Protein AF-A0A1G5JHQ9-F1 (afdb_monomer_lite)

Foldseek 3Di:
DCLPPQPLVVVQVVVCVVVVDDCCVVPVVSVVVSVVSVCCPPVAHPVRVVQVVVCVVPVDRPDD

Radius of gyration: 16.91 Å; chains: 1; bounding box: 37×17×44 Å

pLDDT: mean 86.38, std 11.48, range [49.28, 97.56]

Structure (mmCIF, N/CA/C/O backbone):
data_AF-A0A1G5JHQ9-F1
#
_entry.id   AF-A0A1G5JHQ9-F1
#
loop_
_atom_site.group_PDB
_atom_site.id
_atom_site.type_symbol
_atom_site.label_atom_id
_atom_site.label_alt_id
_atom_site.label_comp_id
_atom_site.label_asym_id
_atom_site.label_entity_id
_atom_site.label_seq_id
_atom_site.pdbx_PDB_ins_code
_atom_site.Cartn_x
_atom_site.Cartn_y
_atom_site.Cartn_z
_atom_site.occupancy
_atom_site.B_iso_or_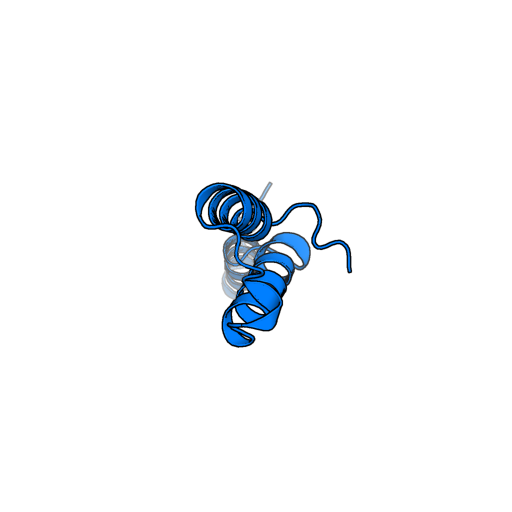equiv
_atom_site.auth_seq_id
_atom_site.auth_comp_id
_atom_site.auth_asym_id
_atom_site.auth_atom_id
_atom_site.pdbx_PDB_model_num
ATOM 1 N N . MET A 1 1 ? -3.602 15.217 -8.265 1.00 49.28 1 MET A N 1
ATOM 2 C CA . MET A 1 1 ? -3.084 13.917 -7.783 1.00 49.28 1 MET A CA 1
ATOM 3 C C . MET A 1 1 ? -1.558 13.956 -7.833 1.00 49.28 1 MET A C 1
ATOM 5 O O . MET A 1 1 ? -0.976 13.840 -8.903 1.00 49.28 1 MET A O 1
ATOM 9 N N . HIS A 1 2 ? -0.908 14.274 -6.710 1.00 51.88 2 HIS A N 1
ATOM 10 C CA . HIS A 1 2 ? 0.527 14.584 -6.652 1.00 51.88 2 HIS A CA 1
ATOM 11 C C . HIS A 1 2 ? 1.333 13.299 -6.365 1.00 51.88 2 HIS A C 1
ATOM 13 O O . HIS A 1 2 ? 1.639 12.990 -5.221 1.00 51.88 2 HIS A O 1
ATOM 19 N N . ILE A 1 3 ? 1.706 12.549 -7.410 1.00 58.69 3 ILE A N 1
ATOM 20 C CA . ILE A 1 3 ? 2.473 11.277 -7.318 1.00 58.69 3 ILE A CA 1
ATOM 21 C C . ILE A 1 3 ? 3.922 11.500 -6.807 1.00 58.69 3 ILE A C 1
ATOM 23 O O . ILE A 1 3 ? 4.661 10.568 -6.499 1.00 58.69 3 ILE A O 1
ATOM 27 N N . ALA A 1 4 ? 4.344 12.758 -6.652 1.00 53.59 4 ALA A N 1
ATOM 28 C CA . ALA A 1 4 ? 5.723 13.158 -6.367 1.00 53.59 4 ALA A CA 1
ATOM 29 C C . ALA A 1 4 ? 6.326 12.617 -5.050 1.00 53.59 4 ALA A C 1
ATOM 31 O O . ALA A 1 4 ? 7.542 12.703 -4.881 1.00 53.59 4 ALA A O 1
ATOM 32 N N . ARG A 1 5 ? 5.523 12.054 -4.133 1.00 64.38 5 ARG A N 1
ATOM 33 C CA . ARG A 1 5 ? 5.992 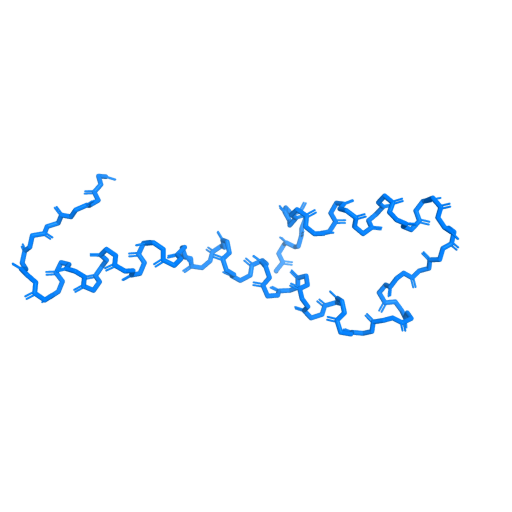11.552 -2.826 1.00 64.38 5 ARG A CA 1
ATOM 34 C C . ARG A 1 5 ? 5.931 10.033 -2.629 1.00 64.38 5 ARG A C 1
ATOM 36 O O . ARG A 1 5 ? 6.323 9.573 -1.563 1.00 64.38 5 ARG A O 1
ATOM 43 N N . SER A 1 6 ? 5.523 9.256 -3.632 1.00 77.00 6 SER A N 1
ATOM 44 C CA . SER A 1 6 ? 5.525 7.790 -3.534 1.00 77.00 6 SER A CA 1
ATOM 45 C C . SER A 1 6 ? 6.968 7.226 -3.435 1.00 77.00 6 SER A C 1
ATOM 47 O O . SER A 1 6 ? 7.822 7.551 -4.275 1.00 77.00 6 SER A O 1
ATOM 49 N N . PRO A 1 7 ? 7.284 6.388 -2.427 1.00 85.81 7 PRO A N 1
ATOM 50 C CA . PRO A 1 7 ? 8.528 5.619 -2.373 1.00 85.81 7 PRO A CA 1
ATOM 51 C C . PRO A 1 7 ? 8.757 4.746 -3.613 1.00 85.81 7 PRO A C 1
ATOM 53 O O . PRO A 1 7 ? 9.880 4.722 -4.132 1.00 85.81 7 PRO A O 1
ATOM 56 N N . LEU A 1 8 ? 7.707 4.104 -4.138 1.00 88.75 8 LEU A N 1
ATOM 57 C CA . LEU A 1 8 ? 7.789 3.284 -5.347 1.00 88.75 8 LEU A CA 1
ATOM 58 C C . LEU A 1 8 ? 8.178 4.119 -6.573 1.00 88.75 8 LEU A C 1
ATOM 60 O O . LEU A 1 8 ? 9.048 3.720 -7.343 1.00 88.75 8 LEU A O 1
ATOM 64 N N . SER A 1 9 ? 7.639 5.333 -6.718 1.00 89.06 9 SER A N 1
ATOM 65 C CA . SER A 1 9 ? 8.045 6.283 -7.762 1.00 89.06 9 SER A CA 1
ATOM 66 C C . SER A 1 9 ? 9.542 6.587 -7.728 1.00 89.06 9 SER A C 1
ATOM 68 O O . SER A 1 9 ? 10.167 6.765 -8.774 1.00 89.06 9 SER A O 1
ATOM 70 N N . ARG A 1 10 ? 10.142 6.666 -6.534 1.00 90.25 10 ARG A N 1
ATOM 71 C CA . ARG A 1 10 ? 11.589 6.872 -6.391 1.00 90.25 10 ARG A CA 1
ATOM 72 C C . ARG A 1 10 ? 12.371 5.632 -6.813 1.00 90.25 10 ARG A C 1
ATOM 74 O O . ARG A 1 10 ? 13.351 5.778 -7.535 1.00 90.25 10 ARG A O 1
ATOM 81 N N . GLN A 1 11 ? 11.939 4.443 -6.399 1.00 92.38 11 GLN A N 1
ATOM 82 C CA . GLN A 1 11 ? 12.579 3.182 -6.789 1.00 92.38 11 GLN A CA 1
ATOM 83 C C . GLN A 1 11 ? 12.511 2.954 -8.303 1.00 92.38 11 GLN A C 1
ATOM 85 O O . GLN A 1 11 ? 13.517 2.598 -8.910 1.00 92.38 11 GLN A O 1
ATOM 90 N N . ILE A 1 12 ? 11.369 3.249 -8.929 1.00 92.62 12 ILE A N 1
ATOM 91 C CA . ILE A 1 12 ? 11.200 3.145 -10.381 1.00 92.62 12 ILE A CA 1
ATOM 92 C C . ILE A 1 12 ? 12.180 4.069 -11.103 1.00 92.62 12 ILE A C 1
ATOM 94 O O . ILE A 1 12 ? 12.866 3.614 -12.007 1.00 92.62 12 ILE A O 1
ATOM 98 N N . ARG A 1 13 ? 12.340 5.326 -10.666 1.00 91.31 13 ARG A N 1
ATOM 99 C CA . ARG A 1 13 ? 13.325 6.240 -11.275 1.00 91.31 13 ARG A CA 1
ATOM 100 C C . ARG A 1 13 ? 14.763 5.720 -11.198 1.00 91.31 13 ARG A C 1
ATOM 102 O O . ARG A 1 13 ? 15.533 5.964 -12.121 1.00 91.31 13 ARG A O 1
ATOM 109 N N . LEU A 1 14 ? 15.129 5.023 -10.120 1.00 94.38 14 LEU A N 1
ATOM 110 C CA . LEU A 1 14 ? 16.451 4.397 -10.003 1.00 94.38 14 LEU A CA 1
ATOM 111 C C . LEU A 1 14 ? 16.599 3.238 -10.994 1.00 94.38 14 LEU A C 1
ATOM 113 O O . LEU A 1 14 ? 17.580 3.191 -11.727 1.00 94.38 14 LEU A O 1
ATOM 117 N N . LEU A 1 15 ? 15.593 2.367 -11.084 1.00 92.12 15 LEU A N 1
ATOM 118 C CA . LEU A 1 15 ? 15.581 1.263 -12.047 1.00 92.12 15 LEU A CA 1
ATOM 119 C C . LEU A 1 15 ? 15.636 1.757 -13.498 1.00 92.12 15 LEU A C 1
ATOM 121 O O . LEU A 1 15 ? 16.398 1.224 -14.297 1.00 92.12 15 LEU A O 1
ATOM 125 N N . GLU A 1 16 ? 14.862 2.787 -13.843 1.00 94.94 16 GLU A N 1
ATOM 126 C CA . GLU A 1 16 ? 14.885 3.391 -15.180 1.00 94.94 16 GLU A CA 1
ATOM 127 C C . GLU A 1 16 ? 16.264 3.965 -15.522 1.00 94.94 16 GLU A C 1
ATOM 129 O O . GLU A 1 16 ? 16.722 3.822 -16.655 1.00 94.94 16 GLU A O 1
ATOM 134 N N . ARG A 1 17 ? 16.939 4.585 -14.544 1.00 94.56 17 ARG A N 1
ATOM 135 C CA . ARG A 1 17 ? 18.304 5.101 -14.706 1.00 94.56 17 ARG A CA 1
ATOM 136 C C . ARG A 1 17 ? 19.303 3.973 -14.949 1.00 94.56 17 ARG A C 1
ATOM 138 O O . ARG A 1 17 ? 20.138 4.098 -15.837 1.00 94.56 17 ARG A O 1
ATOM 145 N N . ASP A 1 18 ? 19.222 2.903 -14.166 1.00 96.25 18 ASP A N 1
ATOM 146 C CA . ASP A 1 18 ? 20.216 1.828 -14.186 1.00 96.25 18 ASP A CA 1
ATOM 147 C C . ASP A 1 18 ? 20.027 0.888 -15.393 1.00 96.25 18 ASP A C 1
ATOM 149 O O . ASP A 1 18 ? 20.999 0.368 -15.934 1.00 96.25 18 ASP A O 1
ATOM 153 N N . LEU A 1 19 ? 18.785 0.697 -15.852 1.00 93.38 19 LEU A N 1
ATOM 154 C CA . LEU A 1 19 ? 18.444 -0.208 -16.956 1.00 93.38 19 LEU A CA 1
ATOM 155 C C . LEU A 1 19 ? 18.218 0.506 -18.298 1.00 93.38 19 LEU A C 1
ATOM 157 O O . LEU A 1 19 ? 18.108 -0.155 -19.329 1.00 93.38 19 LEU A O 1
ATOM 161 N N . GLY A 1 20 ? 18.088 1.837 -18.308 1.00 93.12 20 GLY A N 1
ATOM 162 C CA . GLY A 1 20 ? 17.822 2.618 -19.522 1.00 93.12 20 GLY A CA 1
ATOM 163 C C . GLY A 1 20 ? 16.444 2.367 -20.150 1.00 93.12 20 GLY A C 1
ATOM 164 O O . GLY A 1 20 ? 16.224 2.687 -21.318 1.00 93.12 20 GLY A O 1
ATOM 165 N N . VAL A 1 21 ? 15.502 1.787 -19.403 1.00 92.81 21 VAL A N 1
ATOM 166 C CA . VAL A 1 21 ? 14.142 1.489 -19.876 1.00 92.81 21 VAL A CA 1
ATOM 167 C C . VAL A 1 21 ? 13.132 2.470 -19.293 1.00 92.81 21 VAL A C 1
ATOM 169 O O . VAL A 1 21 ? 13.295 2.944 -18.176 1.00 92.81 21 VAL A O 1
ATOM 172 N N . LYS A 1 22 ? 12.051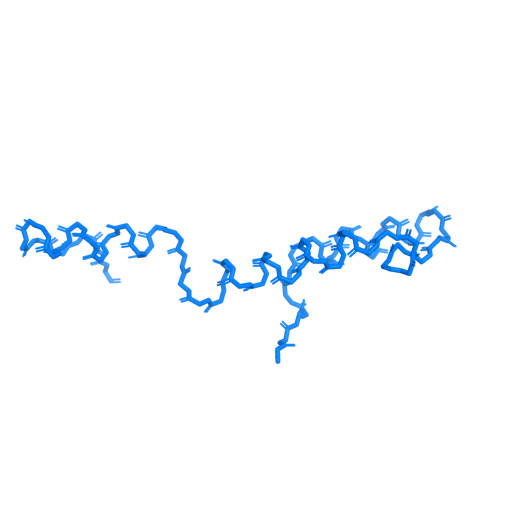 2.741 -20.030 1.00 92.19 22 LYS A N 1
ATOM 173 C CA . LYS A 1 22 ? 10.859 3.417 -19.500 1.00 92.19 22 LYS A CA 1
ATOM 174 C C . LYS A 1 22 ? 9.921 2.374 -18.905 1.00 92.19 22 LYS A C 1
ATOM 176 O O . LYS A 1 22 ? 9.274 1.625 -19.639 1.00 92.19 22 LYS A O 1
ATOM 181 N N . VAL A 1 23 ? 9.903 2.273 -17.580 1.00 91.31 23 VAL A N 1
ATOM 182 C CA . VAL A 1 23 ? 9.189 1.215 -16.853 1.00 91.31 23 VAL A CA 1
ATOM 183 C C . VAL A 1 23 ? 7.682 1.412 -16.969 1.00 91.31 23 VAL A C 1
ATOM 185 O O . VAL A 1 23 ? 6.969 0.451 -17.243 1.00 91.31 23 VAL A O 1
ATOM 188 N N . PHE A 1 24 ? 7.187 2.644 -16.827 1.00 89.69 24 PHE A N 1
ATOM 189 C CA . PHE A 1 24 ? 5.745 2.910 -16.891 1.00 89.69 24 PHE A CA 1
ATOM 190 C C . PHE A 1 24 ? 5.122 2.594 -18.254 1.00 89.69 24 PHE A C 1
ATOM 192 O O . PHE A 1 24 ? 3.979 2.140 -18.300 1.00 89.69 24 PHE A O 1
ATOM 199 N N . ASP A 1 25 ? 5.878 2.781 -19.337 1.00 89.56 25 ASP A N 1
ATOM 200 C CA . ASP A 1 25 ? 5.402 2.539 -20.702 1.00 89.56 25 ASP A CA 1
ATOM 201 C C . ASP A 1 25 ? 5.366 1.043 -21.034 1.00 89.56 25 ASP A C 1
ATOM 203 O O . ASP A 1 25 ? 4.487 0.572 -21.754 1.00 89.56 25 ASP A O 1
ATOM 207 N N . ARG A 1 26 ? 6.326 0.278 -20.500 1.00 89.38 26 ARG A N 1
ATOM 208 C CA . ARG A 1 26 ? 6.469 -1.161 -20.776 1.00 89.38 26 ARG A CA 1
ATOM 209 C C . ARG A 1 26 ? 5.673 -2.040 -19.817 1.00 89.38 26 ARG A C 1
ATOM 211 O O . ARG A 1 26 ? 5.317 -3.159 -20.174 1.00 89.38 26 ARG A O 1
ATOM 218 N N . TYR A 1 27 ? 5.390 -1.544 -18.615 1.00 90.50 27 TYR A N 1
ATOM 219 C CA . TYR A 1 27 ? 4.754 -2.301 -17.541 1.00 90.50 27 TYR A CA 1
ATOM 220 C C . TYR A 1 27 ? 3.582 -1.505 -16.948 1.00 90.50 27 TYR A C 1
ATOM 222 O O . TYR A 1 27 ? 3.700 -0.914 -15.870 1.00 90.50 27 TYR A O 1
ATOM 230 N N . PRO A 1 28 ? 2.411 -1.498 -17.609 1.00 87.31 28 PRO A N 1
ATOM 231 C CA . PRO A 1 28 ? 1.268 -0.681 -17.193 1.00 87.31 28 PRO A CA 1
ATOM 232 C C . PRO A 1 28 ? 0.747 -1.018 -15.786 1.00 87.31 28 PRO A C 1
ATOM 234 O O . PRO A 1 28 ? 0.219 -0.140 -15.106 1.00 87.31 28 PRO A O 1
ATOM 237 N N . VAL A 1 29 ? 0.948 -2.251 -15.306 1.00 93.62 29 VAL A N 1
ATOM 238 C CA . VAL A 1 29 ? 0.612 -2.662 -13.929 1.00 93.62 29 VAL A CA 1
ATOM 239 C C . VAL A 1 29 ? 1.389 -1.843 -12.893 1.00 93.62 29 VAL A C 1
ATOM 241 O O . VAL A 1 29 ? 0.821 -1.413 -11.892 1.00 93.62 29 VAL A O 1
ATOM 244 N N . ILE A 1 30 ? 2.662 -1.538 -13.157 1.00 91.12 30 ILE A N 1
ATOM 245 C CA . ILE A 1 30 ? 3.515 -0.774 -12.236 1.00 91.12 30 ILE A CA 1
ATOM 246 C C . ILE A 1 30 ? 3.007 0.666 -12.072 1.00 91.12 30 ILE A C 1
ATOM 248 O O . ILE A 1 30 ? 3.060 1.223 -10.975 1.00 91.12 30 ILE A O 1
ATOM 252 N N . ARG A 1 31 ? 2.428 1.261 -13.123 1.00 87.44 31 ARG A N 1
ATOM 253 C CA . ARG A 1 31 ? 1.758 2.569 -13.028 1.00 87.44 31 ARG A CA 1
ATOM 254 C C . ARG A 1 31 ? 0.575 2.524 -12.058 1.00 87.44 31 ARG A C 1
ATOM 256 O O . ARG A 1 31 ? 0.395 3.450 -11.273 1.00 87.44 31 ARG A O 1
ATOM 263 N N . HIS A 1 32 ? -0.215 1.453 -12.088 1.00 90.88 32 HIS A N 1
ATOM 264 C CA . HIS A 1 32 ? -1.334 1.282 -11.161 1.00 90.88 32 HIS A CA 1
ATOM 265 C C . HIS A 1 32 ? -0.865 1.070 -9.725 1.00 90.88 32 HIS A C 1
ATOM 267 O O . HIS A 1 32 ? -1.397 1.715 -8.828 1.00 90.88 32 HIS A O 1
ATOM 273 N N . MET A 1 33 ? 0.164 0.248 -9.508 1.00 91.56 33 MET A N 1
ATOM 274 C CA . MET A 1 33 ? 0.750 0.063 -8.175 1.00 91.56 33 MET A CA 1
ATOM 275 C C . MET A 1 33 ? 1.238 1.387 -7.580 1.00 91.56 33 MET A C 1
ATOM 277 O O . MET A 1 33 ? 0.966 1.683 -6.421 1.00 91.56 33 MET A O 1
ATOM 281 N N . ASN A 1 34 ? 1.886 2.220 -8.395 1.00 89.69 34 ASN A N 1
ATOM 282 C CA . ASN A 1 34 ? 2.343 3.545 -7.987 1.00 89.69 34 ASN A CA 1
ATOM 283 C C . ASN A 1 34 ? 1.180 4.476 -7.592 1.00 89.69 34 ASN A C 1
ATOM 285 O O . ASN A 1 34 ? 1.232 5.164 -6.574 1.00 89.69 34 ASN A O 1
ATOM 289 N N . ASN A 1 35 ? 0.090 4.453 -8.362 1.00 87.69 35 ASN A N 1
ATOM 290 C CA . ASN A 1 35 ? -1.116 5.205 -8.023 1.00 87.69 35 ASN A CA 1
ATOM 291 C C . ASN A 1 35 ? -1.756 4.708 -6.714 1.00 87.69 35 ASN A C 1
ATOM 293 O O . ASN A 1 35 ? -2.159 5.529 -5.895 1.00 87.69 35 ASN A O 1
ATOM 297 N N . LEU A 1 36 ? -1.822 3.389 -6.499 1.00 89.19 36 LEU A N 1
ATOM 298 C CA . LEU A 1 36 ? -2.399 2.793 -5.289 1.00 89.19 36 LEU A CA 1
ATOM 299 C C . LEU A 1 36 ? -1.586 3.112 -4.030 1.00 89.19 36 LEU A C 1
ATOM 301 O O . LEU A 1 36 ? -2.173 3.400 -2.992 1.00 89.19 36 LEU A O 1
ATOM 305 N N . GLU A 1 37 ? -0.254 3.134 -4.111 1.00 87.81 37 GLU A N 1
ATOM 306 C CA . GLU A 1 37 ? 0.590 3.556 -2.983 1.00 87.81 37 GLU A CA 1
ATOM 307 C C . GLU A 1 37 ? 0.319 5.019 -2.591 1.00 87.81 37 GLU A C 1
ATOM 309 O O . GLU A 1 37 ? 0.285 5.366 -1.407 1.00 87.81 37 GLU A O 1
ATOM 314 N N . SER A 1 38 ? 0.077 5.890 -3.577 1.00 83.38 38 SER A N 1
ATOM 315 C CA . SER A 1 38 ? -0.313 7.276 -3.304 1.00 83.38 38 SER A CA 1
ATOM 316 C C . SER A 1 38 ? -1.653 7.356 -2.572 1.00 83.38 38 SER A C 1
ATOM 318 O O . SER A 1 38 ? -1.761 8.142 -1.636 1.00 83.38 38 SER A O 1
ATOM 320 N N . VAL A 1 39 ? -2.648 6.561 -2.974 1.00 82.31 39 VAL A N 1
ATOM 321 C CA . VAL A 1 39 ? -3.964 6.506 -2.311 1.00 82.31 39 VAL A CA 1
ATOM 322 C C . VAL A 1 39 ? -3.810 6.027 -0.866 1.00 82.31 39 VAL A C 1
ATOM 324 O O . VAL A 1 39 ? -4.247 6.714 0.054 1.00 82.31 39 VAL A O 1
ATOM 327 N N . LEU A 1 40 ? -3.080 4.925 -0.661 1.00 81.44 40 LEU A N 1
ATOM 328 C CA . LEU A 1 40 ? -2.844 4.320 0.655 1.00 81.44 40 LEU A CA 1
ATOM 329 C C . LEU A 1 40 ? -2.165 5.273 1.656 1.00 81.44 40 LEU A C 1
ATOM 331 O O . LEU A 1 40 ? -2.358 5.156 2.860 1.00 81.44 40 LEU A O 1
ATOM 335 N N . SER A 1 41 ? -1.337 6.198 1.167 1.00 74.56 41 SER A N 1
ATOM 336 C CA . SER A 1 41 ? -0.556 7.108 2.013 1.00 74.56 41 SER A CA 1
ATOM 337 C C . SER A 1 41 ? -1.194 8.482 2.229 1.00 74.56 41 SER A C 1
ATOM 339 O O . SER A 1 41 ? -0.848 9.147 3.203 1.00 74.56 41 SER A O 1
ATOM 341 N N . HIS A 1 42 ? -2.084 8.936 1.339 1.00 69.19 42 HIS A N 1
ATOM 342 C CA . HIS A 1 42 ? -2.618 10.305 1.378 1.00 69.19 42 HIS A CA 1
ATOM 343 C C . HIS A 1 42 ? -4.068 10.402 1.864 1.00 69.19 42 HIS A C 1
ATOM 345 O O . HIS A 1 42 ? -4.433 11.442 2.405 1.00 69.19 42 HIS A O 1
ATOM 351 N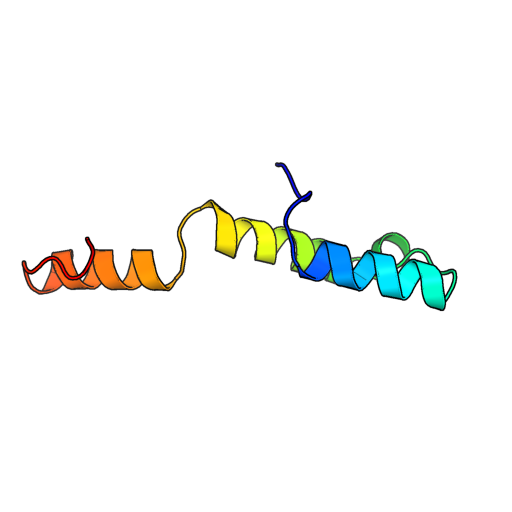 N . GLU A 1 43 ? -4.892 9.367 1.688 1.00 63.50 43 GLU A N 1
ATOM 352 C CA . GLU A 1 43 ? -6.336 9.434 1.995 1.00 63.50 43 GLU A CA 1
ATOM 353 C C . GLU A 1 43 ? -6.692 8.924 3.403 1.00 63.50 43 GLU A C 1
ATOM 355 O O . GLU A 1 43 ? -7.855 8.912 3.800 1.00 63.50 43 GLU A O 1
ATOM 360 N N . GLY A 1 44 ? -5.675 8.575 4.190 1.00 65.56 44 GLY A N 1
ATOM 361 C CA . GLY A 1 44 ? -5.809 7.931 5.490 1.00 65.56 44 GLY A CA 1
ATOM 362 C C . GLY A 1 44 ? -5.006 6.642 5.484 1.00 65.56 44 GLY A C 1
ATOM 363 O O . GLY A 1 44 ? -5.106 5.841 4.559 1.00 65.56 44 GLY A O 1
ATOM 364 N N . THR A 1 45 ? -4.161 6.455 6.494 1.00 80.56 45 THR A N 1
ATOM 365 C CA . THR A 1 45 ? -3.422 5.200 6.596 1.00 80.56 45 THR A CA 1
ATOM 366 C C . THR A 1 45 ? -4.363 4.103 7.089 1.00 80.56 45 THR A C 1
ATOM 368 O O . THR A 1 45 ? -5.330 4.370 7.814 1.00 80.56 45 THR A O 1
ATOM 371 N N . THR A 1 46 ? -4.078 2.854 6.723 1.00 83.50 46 THR A N 1
ATOM 372 C CA . THR A 1 46 ? -4.817 1.681 7.217 1.00 83.50 46 THR A CA 1
ATOM 373 C C . THR A 1 46 ? -4.939 1.697 8.743 1.00 83.50 46 THR A C 1
ATOM 375 O O . THR A 1 46 ? -5.982 1.352 9.299 1.00 83.50 46 THR A O 1
ATOM 378 N N . GLU A 1 47 ? -3.896 2.158 9.430 1.00 86.12 47 GLU A N 1
ATOM 379 C CA . GLU A 1 47 ? -3.849 2.303 10.881 1.00 86.12 47 GLU A CA 1
ATOM 380 C C . GLU A 1 47 ? -4.862 3.339 11.375 1.00 86.12 47 GLU A C 1
ATOM 382 O O . GLU A 1 47 ? -5.623 3.042 12.292 1.00 86.12 47 GLU A O 1
ATOM 387 N N . MET A 1 48 ? -4.949 4.516 10.747 1.00 89.25 48 MET A N 1
ATOM 388 C CA . MET A 1 48 ? -5.927 5.540 11.137 1.00 89.25 48 MET A CA 1
ATOM 389 C C . MET A 1 48 ? -7.368 5.061 10.947 1.00 89.25 48 MET A C 1
ATOM 391 O O . MET A 1 48 ? -8.203 5.280 11.824 1.00 89.25 48 MET A O 1
ATOM 395 N N . HIS A 1 49 ? -7.671 4.362 9.849 1.00 88.06 49 HIS A N 1
ATOM 396 C CA . HIS A 1 49 ? -8.998 3.767 9.650 1.00 88.06 49 HIS A CA 1
ATOM 397 C C . HIS A 1 49 ? -9.306 2.680 10.681 1.00 88.06 49 HIS A C 1
ATOM 399 O O . HIS A 1 49 ? -10.417 2.624 11.209 1.00 88.06 49 HIS A O 1
ATOM 405 N N . THR A 1 50 ? -8.314 1.860 11.024 1.00 93.19 50 THR A N 1
ATOM 406 C CA . THR A 1 50 ? -8.453 0.836 12.066 1.00 93.19 50 THR A CA 1
ATOM 407 C C . THR A 1 50 ? -8.734 1.470 13.429 1.00 93.19 50 THR A C 1
ATOM 409 O O . THR A 1 50 ? -9.636 1.030 14.140 1.00 93.19 50 THR A O 1
ATOM 412 N N . LEU A 1 51 ? -8.021 2.542 13.784 1.00 93.94 51 LEU A N 1
ATOM 413 C CA . LEU A 1 51 ? -8.226 3.265 15.041 1.00 93.94 51 LEU A CA 1
ATOM 414 C C . LEU A 1 51 ? -9.590 3.970 15.088 1.00 93.94 51 LEU A C 1
ATOM 416 O O . LEU A 1 51 ? -10.248 3.950 16.128 1.00 93.94 51 LEU A O 1
ATOM 420 N N . ALA A 1 52 ? -10.050 4.530 13.967 1.00 92.56 52 ALA A N 1
ATOM 421 C CA . ALA A 1 52 ? -11.381 5.127 13.862 1.00 92.56 52 ALA A CA 1
ATOM 422 C C . ALA A 1 52 ? -12.498 4.086 14.066 1.00 92.56 52 ALA A C 1
ATOM 424 O O . ALA A 1 52 ? -13.434 4.327 14.831 1.00 92.56 52 ALA A O 1
ATOM 425 N N . LEU A 1 53 ? -12.378 2.903 13.449 1.00 94.62 53 LEU A N 1
ATOM 426 C CA . LEU A 1 53 ? -13.299 1.785 13.686 1.00 94.62 53 LEU A CA 1
ATOM 427 C C . LEU A 1 53 ? -13.247 1.310 15.144 1.00 94.62 53 LEU A C 1
ATOM 429 O O . LEU A 1 53 ? -14.289 1.065 15.748 1.00 94.62 53 LEU A O 1
ATOM 433 N N . GLY A 1 54 ? -12.051 1.235 15.734 1.00 95.88 54 GLY A N 1
ATOM 434 C CA . GLY A 1 54 ? -11.864 0.896 17.145 1.00 95.88 54 GLY A CA 1
ATOM 435 C C . GLY A 1 54 ? -12.603 1.853 18.082 1.00 95.88 54 GLY A C 1
ATOM 436 O O . GLY A 1 54 ? -13.313 1.399 18.980 1.00 95.88 54 GLY A O 1
ATOM 437 N N . GLN A 1 55 ? -12.523 3.165 17.842 1.00 96.88 55 GLN A N 1
ATOM 438 C CA . GLN A 1 55 ? -13.289 4.149 18.610 1.00 96.88 55 GLN A CA 1
ATOM 439 C C . GLN A 1 55 ? -14.800 3.974 18.411 1.00 96.88 55 GLN A C 1
ATOM 441 O O . GLN A 1 55 ? -15.541 4.027 19.389 1.00 96.88 55 GLN A O 1
ATOM 446 N N . ALA A 1 56 ? -15.266 3.741 17.180 1.00 96.31 56 ALA A N 1
ATOM 447 C CA . ALA A 1 56 ? -16.691 3.548 16.902 1.00 96.31 56 ALA A CA 1
ATOM 448 C C . ALA A 1 56 ? -17.274 2.306 17.602 1.00 96.31 56 ALA A C 1
ATOM 450 O O . ALA A 1 56 ? -18.422 2.327 18.036 1.00 96.31 56 ALA A O 1
ATOM 451 N N . LEU A 1 57 ? -16.481 1.238 17.736 1.00 97.56 57 LEU A N 1
ATOM 452 C CA . LEU A 1 57 ? -16.898 -0.011 18.380 1.00 97.56 57 LEU A CA 1
ATOM 453 C C . LEU A 1 57 ? -16.773 0.020 19.908 1.00 97.56 57 LEU A C 1
ATOM 455 O O . LEU A 1 57 ? -17.573 -0.605 20.598 1.00 97.56 57 LEU A O 1
ATOM 459 N N . THR A 1 58 ? -15.760 0.708 20.442 1.00 97.31 58 THR A N 1
ATOM 460 C CA . THR A 1 58 ? -15.408 0.640 21.874 1.00 97.31 58 THR A CA 1
ATOM 461 C C . THR A 1 58 ? -15.720 1.910 22.658 1.00 97.31 58 THR A C 1
ATOM 463 O O . THR A 1 58 ? -15.673 1.888 23.885 1.00 97.31 58 THR A O 1
ATOM 466 N N . GLY A 1 59 ? -15.974 3.033 21.984 1.00 96.12 59 GLY A N 1
ATOM 467 C CA . GLY A 1 59 ? -16.119 4.354 22.598 1.00 96.12 59 GLY A CA 1
ATOM 468 C C . GLY A 1 59 ? 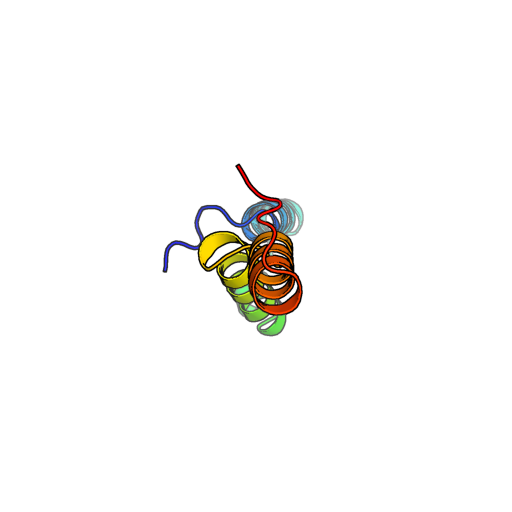-14.809 4.994 23.076 1.00 96.12 59 GLY A C 1
ATOM 469 O O . GLY A 1 59 ? -14.837 6.126 23.552 1.00 96.12 59 GLY A O 1
ATOM 470 N N . HIS A 1 60 ? -13.663 4.316 22.940 1.00 95.88 60 HIS A N 1
ATOM 471 C CA . HIS A 1 60 ? -12.366 4.807 23.411 1.00 95.88 60 HIS A CA 1
ATOM 472 C C . HIS A 1 60 ? -11.491 5.246 22.232 1.00 95.88 60 HIS A C 1
ATOM 474 O O . HIS A 1 60 ? -11.208 4.462 21.326 1.00 95.88 60 HIS A O 1
ATOM 480 N N . ALA A 1 61 ? -11.036 6.500 22.243 1.00 94.62 61 ALA A N 1
ATOM 481 C CA . ALA A 1 61 ? -10.073 6.985 21.258 1.00 94.62 61 ALA A CA 1
ATOM 482 C C . ALA A 1 61 ? -8.666 6.445 21.572 1.00 94.62 61 ALA A C 1
ATOM 484 O O . ALA A 1 61 ? -8.199 6.532 22.707 1.00 94.62 61 ALA A O 1
ATOM 485 N N . ALA A 1 62 ? -7.988 5.905 20.556 1.00 92.56 62 ALA A N 1
ATOM 486 C CA . ALA A 1 62 ? -6.636 5.339 20.657 1.00 92.56 62 ALA A CA 1
ATOM 487 C C . ALA A 1 62 ? -5.614 6.042 19.738 1.00 92.56 62 ALA A C 1
ATOM 489 O O . ALA A 1 62 ? -4.525 5.531 19.485 1.00 92.56 62 ALA A O 1
ATOM 490 N N . PHE A 1 63 ? 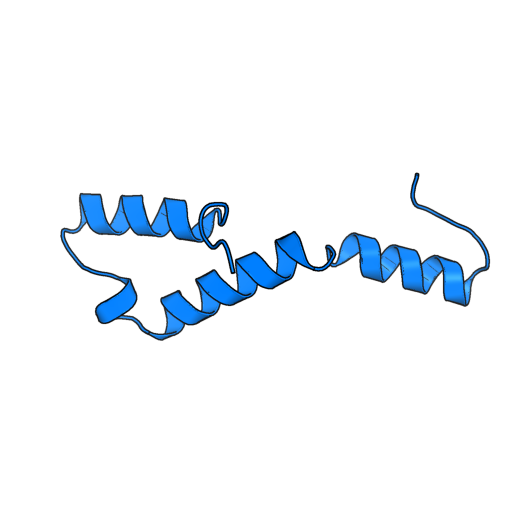-5.967 7.223 19.240 1.00 88.88 63 PHE A N 1
ATOM 491 C CA . PHE A 1 63 ? -5.096 8.136 18.505 1.00 88.88 63 PHE A CA 1
ATOM 492 C C . PHE A 1 63 ? -4.951 9.443 19.296 1.00 88.88 63 PHE A C 1
ATOM 494 O O . PHE A 1 63 ? -5.749 9.720 20.194 1.00 88.88 63 PHE A O 1
ATOM 501 N N . ARG A 1 64 ? -3.900 10.208 19.001 1.00 79.00 64 ARG A N 1
ATOM 502 C CA . ARG A 1 64 ? -3.582 11.487 19.647 1.00 79.00 64 ARG A CA 1
ATOM 503 C C . ARG A 1 64 ? -3.565 12.610 18.629 1.00 79.00 64 ARG A C 1
ATOM 505 O O . ARG A 1 64 ? -3.150 12.326 17.485 1.00 79.00 64 ARG A O 1
#

Secondary structure (DSSP, 8-state):
--GGG-HHHHHHHHHHHHH---HHHH-HHHHHHHHHHHHHHHS--HHHHHHHHHHHHHS-----

Sequence (64 aa):
MHIARSPLSRQIRLLERDLGVKVFDRYPVIRHMNNLESVLSHEGTTEMHTLALGQALTGHAAFR